Protein AF-A0A368FB00-F1 (afdb_monomer)

Solvent-accessible surface area (backbone atoms only — not comparable to full-atom values): 4978 Å² total; per-residue (Å²): 132,54,78,44,76,51,74,55,72,87,88,59,86,78,65,50,72,48,79,46,75,56,83,70,82,63,80,70,44,78,45,64,77,57,99,70,86,88,68,62,92,95,56,86,82,85,88,59,67,49,73,54,58,46,92,67,80,85,70,89,74,82,82,78,82,80,88,128

pLDDT: mean 79.8, std 21.81, range [30.41, 95.81]

Secondary structure (DSSP, 8-state):
-EEEEEEE--SSSSPEEEEEEE----PPEEEES-S-----TT------EEEE----------------

Organism: Ancylostoma caninum (NCBI:txid29170)

Radius of gyration: 23.04 Å; Cα contacts (8 Å, |Δi|>4): 70; chains: 1; bounding box: 62×24×52 Å

Foldseek 3Di:
DDKDKDWADPPDPDIDIDIDDDFDFDDKDKAWPDPDDDDDPPDDDDTDIDIDGGPDPDPDDPDDDDDD

Structure (mmCIF, N/CA/C/O backbone):
data_AF-A0A368FB00-F1
#
_entry.id   AF-A0A368FB00-F1
#
loop_
_atom_site.group_PDB
_atom_site.id
_atom_site.type_symbol
_atom_site.label_atom_id
_atom_site.label_alt_id
_atom_site.label_comp_id
_atom_site.label_asym_id
_atom_site.label_entity_id
_atom_site.label_seq_id
_atom_site.pdbx_PDB_ins_code
_atom_site.Cartn_x
_atom_site.Cartn_y
_atom_site.Cartn_z
_atom_site.occupancy
_atom_site.B_iso_or_equiv
_atom_site.auth_seq_id
_atom_site.auth_comp_id
_atom_site.auth_asym_id
_atom_site.auth_atom_id
_atom_site.pdbx_PDB_model_num
ATOM 1 N N . MET A 1 1 ? -2.828 6.795 6.781 1.00 66.38 1 MET A N 1
ATOM 2 C CA . MET A 1 1 ? -3.175 6.541 8.194 1.00 66.38 1 MET A CA 1
ATOM 3 C C . MET A 1 1 ? -4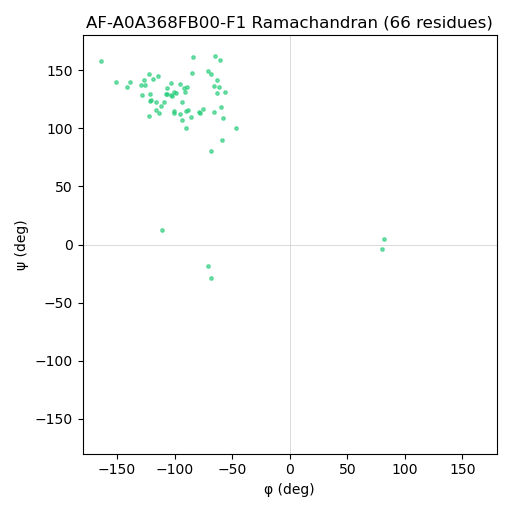.677 6.655 8.271 1.00 66.38 1 MET A C 1
ATOM 5 O O . MET A 1 1 ? -5.182 7.679 7.832 1.00 66.38 1 MET A O 1
ATOM 9 N N . SER A 1 2 ? -5.366 5.601 8.696 1.00 81.12 2 SER A N 1
ATOM 10 C CA . SER A 1 2 ? -6.830 5.608 8.737 1.00 81.12 2 SER A CA 1
ATOM 11 C C . SER A 1 2 ? -7.286 5.878 10.164 1.00 81.12 2 SER A C 1
ATOM 13 O O . SER A 1 2 ? -6.787 5.255 11.105 1.00 81.12 2 SER A O 1
ATOM 15 N N . GLU A 1 3 ? -8.207 6.822 10.315 1.00 87.50 3 GLU A N 1
ATOM 16 C CA . GLU A 1 3 ? -8.833 7.163 11.588 1.00 87.50 3 GLU A CA 1
ATOM 17 C C . GLU A 1 3 ? -10.270 6.648 11.562 1.00 87.50 3 GLU A C 1
ATOM 19 O O . GLU A 1 3 ? -11.001 6.869 10.598 1.00 87.50 3 GLU A O 1
ATOM 24 N N . TYR A 1 4 ? -10.642 5.913 12.602 1.00 89.88 4 TYR A N 1
ATOM 25 C CA . TYR A 1 4 ? -11.971 5.354 12.791 1.00 89.88 4 TYR A CA 1
ATOM 26 C C . TYR A 1 4 ? -12.596 6.010 14.012 1.00 89.88 4 TYR A C 1
ATOM 28 O O . TYR A 1 4 ? -11.901 6.301 14.983 1.00 89.88 4 TYR A O 1
ATOM 36 N N . VAL A 1 5 ? -13.906 6.220 13.980 1.00 93.44 5 VAL A N 1
ATOM 37 C CA . VAL A 1 5 ? -14.654 6.744 15.122 1.00 93.44 5 VAL A CA 1
ATOM 38 C C . VAL A 1 5 ? -15.633 5.670 15.559 1.00 93.44 5 VAL A C 1
ATOM 40 O O . VAL A 1 5 ? -16.438 5.208 14.751 1.00 93.44 5 VAL A O 1
ATOM 43 N N . CYS A 1 6 ? -15.555 5.251 16.819 1.00 92.81 6 CYS A N 1
ATOM 44 C CA . CYS A 1 6 ? -16.624 4.488 17.444 1.00 92.81 6 CYS A CA 1
ATOM 45 C C . CYS A 1 6 ? -17.536 5.438 18.220 1.00 92.81 6 CYS A C 1
ATOM 47 O O . CYS A 1 6 ? -17.071 6.364 18.883 1.00 92.81 6 CYS A O 1
ATOM 49 N N . VAL A 1 7 ? -18.840 5.203 18.104 1.00 95.06 7 VAL A N 1
ATOM 50 C CA . VAL A 1 7 ? -19.892 5.984 18.756 1.00 95.06 7 VAL A CA 1
ATOM 51 C C . VAL A 1 7 ? -20.699 5.029 19.624 1.00 95.06 7 VAL A C 1
ATOM 53 O O . VAL A 1 7 ? -21.211 4.029 19.119 1.00 95.06 7 VAL A O 1
ATOM 56 N N . ALA A 1 8 ? -20.800 5.318 20.917 1.00 94.06 8 ALA A N 1
ATOM 57 C CA . ALA A 1 8 ? -21.741 4.665 21.813 1.00 94.06 8 ALA A CA 1
ATOM 58 C C . ALA A 1 8 ? -22.951 5.579 22.015 1.00 94.06 8 ALA A C 1
ATOM 60 O O . ALA A 1 8 ? -22.843 6.635 22.635 1.00 94.06 8 ALA A O 1
ATOM 61 N N . SER A 1 9 ? -24.101 5.137 21.507 1.00 95.12 9 SER A N 1
ATOM 62 C CA . SER A 1 9 ? -25.382 5.823 21.664 1.00 95.12 9 SER A CA 1
ATOM 63 C C . SER A 1 9 ? -26.387 4.907 22.349 1.00 95.12 9 SER A C 1
ATOM 65 O O . SER A 1 9 ? -26.587 3.764 21.933 1.00 95.12 9 SER A O 1
ATOM 67 N N . ASN A 1 10 ? -27.032 5.411 23.398 1.00 93.62 10 ASN A N 1
ATOM 68 C CA . ASN A 1 10 ? -28.185 4.784 24.050 1.00 93.62 10 ASN A CA 1
ATOM 69 C C . ASN A 1 10 ? -29.484 5.586 23.817 1.00 93.62 10 ASN A C 1
ATOM 71 O O . ASN A 1 10 ? -30.486 5.334 24.484 1.00 93.62 10 ASN A O 1
ATOM 75 N N . GLY A 1 11 ? -29.466 6.549 22.886 1.00 92.19 11 GLY A N 1
ATOM 76 C CA . GLY A 1 11 ? -30.610 7.401 22.552 1.00 92.19 11 GLY A CA 1
ATOM 77 C C . GLY A 1 11 ? -30.831 8.604 23.478 1.00 92.19 11 GLY A C 1
ATOM 78 O O . GLY A 1 11 ? -31.819 9.313 23.296 1.00 92.19 11 GLY A O 1
ATOM 79 N N . ILE A 1 12 ? -29.943 8.856 24.448 1.00 92.12 12 ILE A N 1
ATOM 80 C CA . ILE A 1 12 ? -30.001 10.024 25.338 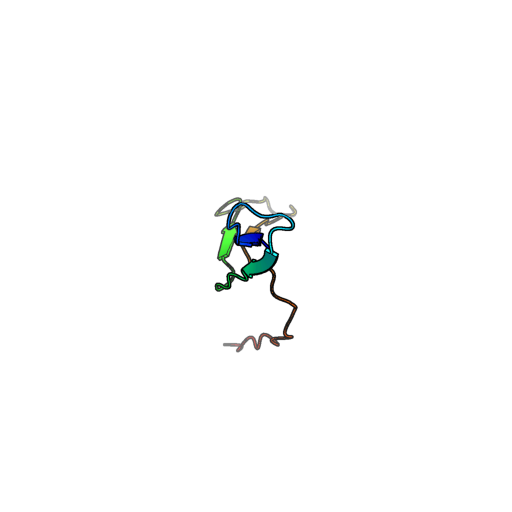1.00 92.12 12 ILE A CA 1
ATOM 81 C C . ILE A 1 12 ? -28.761 10.895 25.082 1.00 92.12 12 ILE A C 1
ATOM 83 O O . ILE A 1 12 ? -27.651 10.441 25.346 1.00 92.12 12 ILE A O 1
ATOM 87 N N . PRO A 1 13 ? -28.912 12.137 24.586 1.00 91.25 13 PRO A N 1
ATOM 88 C CA . PRO A 1 13 ? -27.765 12.975 24.250 1.00 91.25 13 PRO A CA 1
ATOM 89 C C . PRO A 1 13 ? -27.007 13.478 25.500 1.00 91.25 13 PRO A C 1
ATOM 91 O O . PRO A 1 13 ? -27.647 13.761 26.518 1.00 91.25 13 PRO A O 1
ATOM 94 N N . PRO A 1 14 ? -25.676 13.697 25.408 1.00 90.94 14 PRO A N 1
ATOM 95 C CA . PRO A 1 14 ? -24.824 13.477 24.234 1.00 90.94 14 PRO A CA 1
ATOM 96 C C . PRO A 1 14 ? -24.321 12.027 24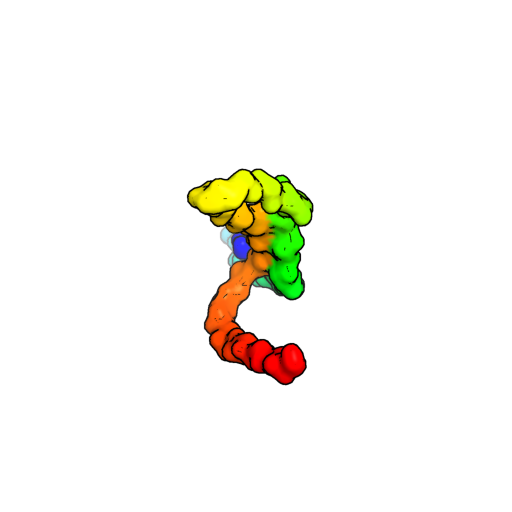.112 1.00 90.94 14 PRO A C 1
ATOM 98 O O . PRO A 1 14 ? -24.046 11.372 25.114 1.00 90.94 14 PRO A O 1
ATOM 101 N N . ASP A 1 15 ? -24.151 11.564 22.871 1.00 94.25 15 ASP A N 1
ATOM 102 C CA . ASP A 1 15 ? -23.471 10.298 22.589 1.00 94.25 15 ASP A CA 1
ATOM 103 C C . ASP A 1 15 ? -21.976 10.404 22.912 1.00 94.25 15 ASP A C 1
ATOM 105 O O . ASP A 1 15 ? -21.350 11.447 22.701 1.00 94.25 15 ASP A O 1
ATOM 109 N N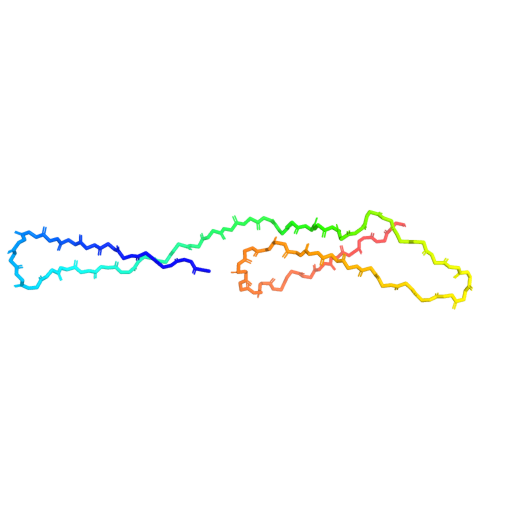 . GLU A 1 16 ? -21.390 9.296 23.358 1.00 94.00 16 GLU A N 1
ATOM 110 C CA . GLU A 1 16 ? -19.959 9.217 23.632 1.00 94.00 16 GLU A CA 1
ATOM 111 C C . GLU A 1 16 ? -19.219 8.726 22.382 1.00 94.00 16 GLU A C 1
ATOM 113 O O . GLU A 1 16 ? -19.633 7.763 21.729 1.00 94.00 16 GLU A O 1
ATOM 118 N N . THR A 1 17 ? -18.107 9.377 22.034 1.00 93.25 17 THR A N 1
ATOM 119 C CA . THR A 1 17 ? -17.334 9.041 20.829 1.00 93.25 17 THR A CA 1
ATOM 120 C C . THR A 1 17 ? -15.858 8.852 21.138 1.00 93.25 17 THR A C 1
ATOM 122 O O . THR A 1 17 ? -15.259 9.691 21.809 1.00 93.25 17 THR A O 1
ATOM 125 N N . TRP A 1 18 ? -15.234 7.820 20.563 1.00 92.44 18 TRP A N 1
ATOM 126 C CA . TRP A 1 18 ? -13.788 7.611 20.657 1.00 92.44 18 TRP A CA 1
ATOM 127 C C . TRP A 1 18 ? -13.156 7.471 19.277 1.00 92.44 18 TRP A C 1
ATOM 129 O O . TRP A 1 18 ? -13.662 6.786 18.389 1.00 92.44 18 TRP A O 1
ATOM 139 N N . THR A 1 19 ? -12.007 8.122 19.100 1.00 91.88 19 THR A N 1
ATOM 140 C CA . THR A 1 19 ? -11.220 8.018 17.869 1.00 91.88 19 THR A CA 1
ATOM 141 C C . THR A 1 19 ? -10.167 6.929 18.018 1.00 91.88 19 THR A C 1
ATOM 143 O O . THR A 1 19 ? -9.307 6.990 18.896 1.00 91.88 19 THR A O 1
ATOM 146 N N . VAL A 1 20 ? -10.197 5.955 17.117 1.00 89.88 20 VAL A N 1
ATOM 147 C CA . VAL A 1 20 ? -9.236 4.859 17.030 1.00 89.88 20 VAL A CA 1
ATOM 148 C C . VAL A 1 20 ? -8.369 5.059 15.794 1.00 89.88 20 VAL A C 1
ATOM 150 O O . VAL A 1 20 ? -8.853 5.126 14.665 1.00 89.88 20 VAL A O 1
ATOM 153 N N . LYS A 1 21 ? -7.052 5.130 15.999 1.00 87.69 21 LYS A N 1
ATOM 154 C CA . LYS A 1 21 ? -6.080 5.229 14.907 1.00 87.69 21 LYS A CA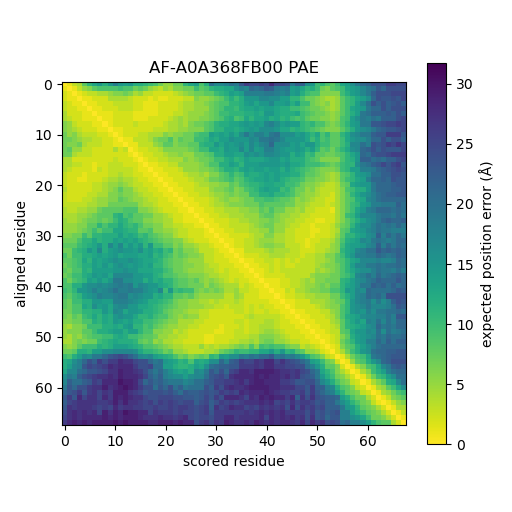 1
ATOM 155 C C . LYS A 1 21 ? -5.556 3.843 14.563 1.00 87.69 21 LYS A C 1
ATOM 157 O O . LYS A 1 21 ? -4.823 3.249 15.351 1.00 87.69 21 LYS A O 1
ATOM 162 N N . LEU A 1 22 ? -5.898 3.341 13.378 1.00 84.62 22 LEU A N 1
ATOM 163 C CA . LEU A 1 22 ? -5.395 2.052 12.911 1.00 84.62 22 LEU A CA 1
ATOM 164 C C . LEU A 1 22 ? -4.097 2.253 12.129 1.00 84.62 22 LEU A C 1
ATOM 166 O O . LEU A 1 22 ? -4.078 2.855 11.049 1.00 84.62 22 LEU A O 1
ATOM 170 N N . LEU A 1 23 ? -3.007 1.720 12.677 1.00 86.75 23 LEU A N 1
ATOM 171 C CA . LEU A 1 23 ? -1.716 1.657 12.008 1.00 86.75 23 LEU A CA 1
ATOM 172 C C . LEU A 1 23 ? -1.511 0.253 11.438 1.00 86.75 23 LEU A C 1
ATOM 174 O O . LEU A 1 23 ? -1.386 -0.711 12.185 1.00 86.75 23 LEU A O 1
ATOM 178 N N . VAL A 1 24 ? -1.449 0.151 10.1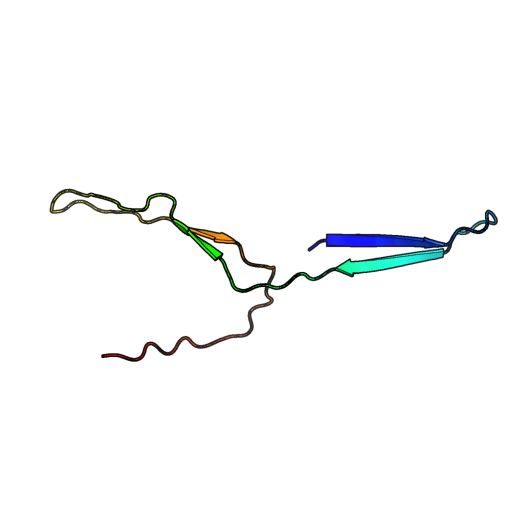12 1.00 84.88 24 VAL A N 1
ATOM 179 C CA . VAL A 1 24 ? -1.087 -1.090 9.417 1.00 84.88 24 VAL A CA 1
ATOM 180 C C . VAL A 1 24 ? 0.382 -1.010 9.026 1.00 84.88 24 VAL A C 1
ATOM 182 O O . VAL A 1 24 ? 0.803 -0.015 8.432 1.00 84.88 24 VAL A O 1
ATOM 185 N N . THR A 1 25 ? 1.153 -2.046 9.348 1.00 87.00 25 THR A N 1
ATOM 186 C CA . THR A 1 25 ? 2.573 -2.165 9.002 1.00 87.00 25 THR A CA 1
ATOM 187 C C . THR A 1 25 ? 2.826 -3.430 8.185 1.00 87.00 25 THR A C 1
ATOM 189 O O . THR A 1 25 ? 2.144 -4.439 8.330 1.00 87.00 25 THR A O 1
ATOM 192 N N . PHE A 1 26 ? 3.787 -3.344 7.272 1.00 86.81 26 PHE A N 1
ATOM 193 C CA . PHE A 1 26 ? 4.239 -4.401 6.376 1.00 86.81 26 PHE A CA 1
ATOM 194 C C . PHE A 1 26 ? 5.602 -3.993 5.799 1.00 86.81 26 PHE A C 1
ATOM 196 O O . PHE A 1 26 ? 5.954 -2.809 5.798 1.00 86.81 26 PHE A O 1
ATOM 203 N N . ALA A 1 27 ? 6.383 -4.968 5.333 1.00 89.75 27 ALA A N 1
ATOM 204 C CA . ALA A 1 27 ? 7.645 -4.692 4.651 1.00 89.75 27 ALA A CA 1
ATOM 205 C C . ALA A 1 27 ? 7.387 -3.911 3.347 1.00 89.75 27 ALA A C 1
ATOM 207 O O . ALA A 1 27 ? 6.404 -4.199 2.665 1.00 89.75 27 ALA A O 1
ATOM 208 N N . PRO A 1 28 ? 8.235 -2.935 2.976 1.00 89.75 28 PRO A N 1
ATOM 209 C CA . PRO A 1 28 ? 8.005 -2.136 1.780 1.00 89.75 28 PRO A CA 1
ATOM 210 C C . PRO A 1 28 ? 7.996 -3.015 0.527 1.00 89.75 28 PRO A C 1
ATOM 212 O O . PRO A 1 28 ? 8.866 -3.865 0.337 1.00 89.75 28 PRO A O 1
ATOM 215 N N . LEU A 1 29 ? 7.025 -2.772 -0.348 1.00 91.69 29 LEU A N 1
ATOM 216 C CA . LEU A 1 29 ? 6.909 -3.434 -1.640 1.00 91.69 29 LEU A CA 1
ATOM 217 C C . LEU A 1 29 ? 7.405 -2.488 -2.735 1.00 91.69 29 LEU A C 1
ATOM 219 O O . LEU A 1 29 ? 6.936 -1.353 -2.842 1.00 91.69 29 LEU A O 1
ATOM 223 N N . MET A 1 30 ? 8.330 -2.957 -3.570 1.00 91.44 30 MET A N 1
ATOM 224 C CA . MET A 1 30 ? 8.812 -2.213 -4.733 1.00 91.44 30 MET A CA 1
ATOM 225 C C . MET A 1 30 ? 8.182 -2.761 -6.011 1.00 91.44 30 MET A C 1
ATOM 227 O O . MET A 1 30 ? 8.257 -3.956 -6.283 1.00 91.44 30 MET A O 1
ATOM 231 N N . GLN A 1 31 ? 7.607 -1.876 -6.820 1.00 92.94 31 GLN A N 1
ATOM 232 C CA . GLN A 1 31 ? 7.052 -2.209 -8.126 1.00 92.94 31 GLN A CA 1
ATOM 233 C C . GLN A 1 31 ? 7.733 -1.364 -9.201 1.00 92.94 31 GLN A C 1
ATOM 235 O O . GLN A 1 31 ? 7.541 -0.148 -9.281 1.00 92.94 31 GLN A O 1
ATOM 240 N N . ALA A 1 32 ? 8.542 -2.004 -10.041 1.00 92.38 32 ALA A N 1
ATOM 241 C CA . ALA A 1 32 ? 9.163 -1.337 -11.176 1.00 92.38 32 ALA A CA 1
ATOM 242 C C . ALA A 1 32 ? 8.110 -0.892 -12.196 1.00 92.38 32 ALA A C 1
ATOM 244 O O . ALA A 1 32 ? 7.206 -1.657 -12.530 1.00 92.38 32 ALA A O 1
ATOM 245 N N . LYS A 1 33 ? 8.240 0.334 -12.725 1.00 90.62 33 LYS A N 1
ATOM 246 C CA . LYS A 1 33 ? 7.373 0.794 -13.824 1.00 90.62 33 LYS A CA 1
ATOM 247 C C . LYS A 1 33 ? 7.651 0.047 -15.128 1.00 90.62 33 LYS A C 1
ATOM 249 O O . LYS A 1 33 ? 6.748 -0.108 -15.940 1.00 90.62 33 LYS A O 1
ATOM 254 N N . ALA A 1 34 ? 8.888 -0.406 -15.315 1.00 92.44 34 ALA A N 1
ATOM 255 C CA . ALA A 1 34 ? 9.292 -1.259 -16.420 1.00 92.44 34 ALA A CA 1
ATOM 256 C C . ALA A 1 34 ? 10.305 -2.297 -15.911 1.00 92.44 34 ALA A C 1
ATOM 258 O O . ALA A 1 34 ? 11.227 -1.914 -15.193 1.00 92.44 34 ALA A O 1
ATOM 259 N N . PRO A 1 35 ? 10.179 -3.583 -16.283 1.00 89.50 35 PRO A N 1
ATOM 260 C CA . PRO A 1 35 ? 11.109 -4.632 -15.856 1.00 89.50 35 PRO A CA 1
ATOM 261 C C . PRO A 1 35 ? 12.488 -4.508 -16.519 1.00 89.50 35 PRO A C 1
ATOM 263 O O . PRO A 1 35 ? 13.465 -5.094 -16.065 1.00 89.50 35 PRO A O 1
ATOM 266 N N . THR A 1 36 ? 12.588 -3.767 -17.622 1.00 91.62 36 THR A N 1
ATOM 267 C CA . THR A 1 36 ? 13.845 -3.516 -18.327 1.00 91.62 36 THR A CA 1
ATOM 268 C C . THR A 1 36 ? 13.764 -2.167 -19.022 1.00 91.62 36 THR A C 1
ATOM 270 O O . THR A 1 36 ? 12.738 -1.829 -19.611 1.00 91.62 36 THR A O 1
ATOM 273 N N . VAL A 1 37 ? 14.856 -1.406 -18.982 1.00 92.12 37 VAL A N 1
ATOM 274 C CA . VAL A 1 37 ? 15.015 -0.157 -19.731 1.00 92.12 37 VAL A CA 1
ATOM 275 C C . VAL A 1 37 ? 16.222 -0.326 -20.644 1.00 92.12 37 VAL A C 1
ATOM 277 O O . VAL A 1 37 ? 17.304 -0.673 -20.179 1.00 92.12 37 VAL A O 1
ATOM 280 N N . ARG A 1 38 ? 16.030 -0.127 -21.95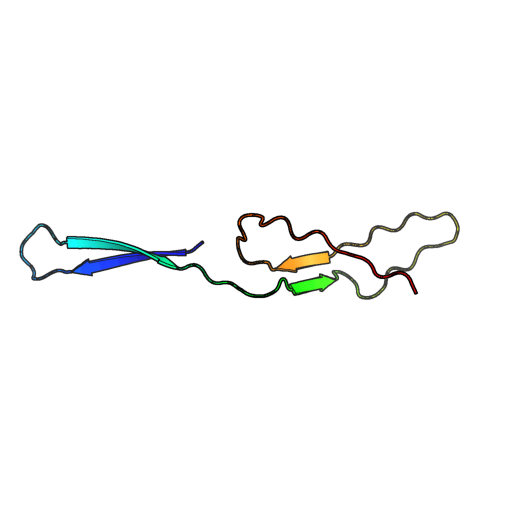1 1.00 92.75 38 ARG A N 1
ATOM 281 C CA . ARG A 1 38 ? 17.102 -0.194 -22.951 1.00 92.75 38 ARG A CA 1
ATOM 282 C C . ARG A 1 38 ? 17.441 1.209 -23.411 1.00 92.75 38 ARG A C 1
ATOM 284 O O . ARG A 1 38 ? 16.536 1.985 -23.704 1.00 92.75 38 ARG A O 1
ATOM 291 N N . VAL A 1 39 ? 18.730 1.511 -23.489 1.00 94.81 39 VAL A N 1
ATOM 292 C CA . VAL A 1 39 ? 19.231 2.817 -23.921 1.00 94.81 39 VAL A CA 1
ATOM 293 C C . VAL A 1 39 ? 20.448 2.601 -24.827 1.00 94.81 39 VAL A C 1
ATOM 295 O O . VAL A 1 39 ? 21.236 1.694 -24.555 1.00 94.81 39 VAL A O 1
ATOM 298 N N . PRO A 1 40 ? 20.590 3.369 -25.923 1.00 94.69 40 PRO A N 1
ATOM 299 C CA . PRO A 1 40 ? 21.765 3.301 -26.789 1.00 94.69 40 PRO A CA 1
ATOM 300 C C . PRO A 1 40 ? 23.041 3.763 -26.070 1.00 94.69 40 PRO A C 1
ATOM 302 O O . PRO A 1 40 ? 22.986 4.466 -25.060 1.00 94.69 40 PRO A O 1
ATOM 305 N N . LEU A 1 41 ? 24.200 3.395 -26.623 1.00 93.31 41 LEU A N 1
ATOM 306 C CA . LEU A 1 41 ? 25.501 3.847 -26.123 1.00 93.31 41 LEU A CA 1
ATOM 307 C C . LEU A 1 41 ? 25.561 5.383 -26.090 1.00 93.31 41 LEU A C 1
ATOM 309 O O . LEU A 1 41 ? 25.188 6.045 -27.056 1.00 93.31 41 LEU A O 1
ATOM 313 N N . GLY A 1 42 ? 26.005 5.937 -24.961 1.00 95.81 42 GLY A N 1
ATOM 314 C CA . GLY A 1 42 ? 26.033 7.384 -24.715 1.00 95.81 42 GLY A CA 1
ATOM 315 C C . GLY A 1 42 ? 24.689 8.001 -24.303 1.00 95.81 42 GLY A C 1
ATOM 316 O O . GLY A 1 42 ? 24.642 9.189 -23.996 1.00 95.81 42 GLY A O 1
ATOM 317 N N . GLY A 1 43 ? 23.600 7.227 -24.267 1.00 92.50 43 GLY A N 1
ATOM 318 C CA . GLY A 1 43 ? 22.302 7.696 -23.789 1.00 92.50 43 GLY A CA 1
ATOM 319 C C . GLY A 1 43 ? 22.155 7.626 -22.265 1.00 92.50 43 GLY A C 1
ATOM 320 O O . GLY A 1 43 ? 22.861 6.888 -21.580 1.00 92.50 43 GLY A O 1
ATOM 321 N N . LEU A 1 44 ? 21.184 8.374 -21.731 1.00 93.00 44 LEU A N 1
ATOM 322 C CA . LEU A 1 44 ? 20.866 8.417 -20.301 1.00 93.00 44 LEU A CA 1
ATOM 323 C C . LEU A 1 44 ? 19.553 7.669 -20.028 1.00 93.00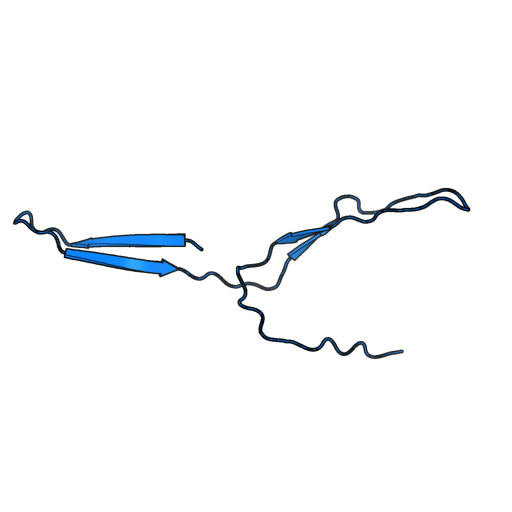 44 LEU A C 1
ATOM 325 O O . LEU A 1 44 ? 18.538 7.918 -20.679 1.00 93.00 44 LEU A O 1
ATOM 329 N N . ALA A 1 45 ? 19.569 6.750 -19.062 1.00 91.19 45 ALA A N 1
ATOM 330 C CA . ALA A 1 45 ? 18.395 5.991 -18.638 1.00 91.19 45 ALA A CA 1
ATOM 331 C C . ALA A 1 45 ? 17.844 6.526 -17.312 1.00 91.19 45 ALA A C 1
ATOM 333 O O . ALA A 1 45 ? 18.605 6.784 -16.381 1.00 91.19 45 ALA A O 1
ATOM 334 N N . ARG A 1 46 ? 16.514 6.609 -17.181 1.00 91.06 46 ARG A N 1
ATOM 335 C CA . ARG A 1 46 ? 15.849 6.826 -15.890 1.00 91.06 46 ARG A CA 1
ATOM 336 C C . ARG A 1 46 ? 15.052 5.589 -15.508 1.00 91.06 46 ARG A C 1
ATOM 338 O O . ARG A 1 46 ? 14.040 5.284 -16.135 1.00 91.06 46 ARG A O 1
ATOM 345 N N . TYR A 1 47 ? 15.479 4.918 -14.446 1.00 91.69 47 TYR A N 1
ATOM 346 C CA . TYR A 1 47 ? 14.721 3.826 -13.848 1.00 91.69 47 TYR A CA 1
ATOM 347 C C . TYR A 1 47 ? 13.802 4.370 -12.753 1.00 91.69 47 TYR A C 1
ATOM 349 O O . TYR A 1 47 ? 14.229 5.164 -11.915 1.00 91.69 47 TYR A O 1
ATOM 357 N N . VAL A 1 48 ? 12.524 3.989 -12.779 1.00 92.81 48 VAL A N 1
ATOM 358 C CA . VAL A 1 48 ? 11.516 4.474 -11.826 1.00 92.81 48 VAL A CA 1
ATOM 359 C C . VAL A 1 48 ? 10.786 3.287 -11.214 1.00 92.81 48 VAL A C 1
ATOM 361 O O . VAL A 1 48 ? 10.257 2.433 -11.928 1.00 92.81 48 VAL A O 1
ATOM 364 N N . VAL A 1 49 ? 10.720 3.274 -9.886 1.00 91.81 49 VAL A N 1
ATOM 365 C CA . VAL A 1 49 ? 9.966 2.301 -9.093 1.00 91.81 49 VAL A CA 1
ATOM 366 C C . VAL A 1 49 ? 8.904 3.030 -8.278 1.00 91.81 49 VAL A C 1
ATOM 368 O O . VAL A 1 49 ? 9.137 4.133 -7.783 1.00 91.81 49 VAL A O 1
ATOM 371 N N . ASN A 1 50 ? 7.736 2.418 -8.145 1.00 93.44 50 ASN A N 1
ATOM 372 C CA . ASN A 1 50 ? 6.750 2.806 -7.150 1.00 93.44 50 ASN A CA 1
ATOM 373 C C . ASN A 1 50 ? 7.039 2.013 -5.874 1.00 93.44 50 ASN A C 1
ATOM 375 O O . ASN A 1 50 ? 7.277 0.807 -5.936 1.00 93.44 50 ASN A O 1
ATOM 379 N N . VAL A 1 51 ? 7.012 2.682 -4.726 1.00 90.25 51 VAL A N 1
ATOM 380 C CA . VAL A 1 51 ? 7.197 2.038 -3.424 1.00 90.25 51 VAL A CA 1
ATOM 381 C C . VAL A 1 51 ? 5.877 2.102 -2.676 1.00 90.25 51 VAL A C 1
ATOM 383 O O . VAL A 1 51 ? 5.373 3.192 -2.405 1.00 90.25 51 VAL A O 1
ATOM 386 N N . LEU A 1 52 ? 5.318 0.940 -2.346 1.00 90.25 52 LEU A N 1
ATOM 387 C CA . LEU A 1 52 ? 4.212 0.835 -1.407 1.00 90.25 52 LEU A CA 1
ATOM 388 C C . LEU A 1 52 ? 4.812 0.5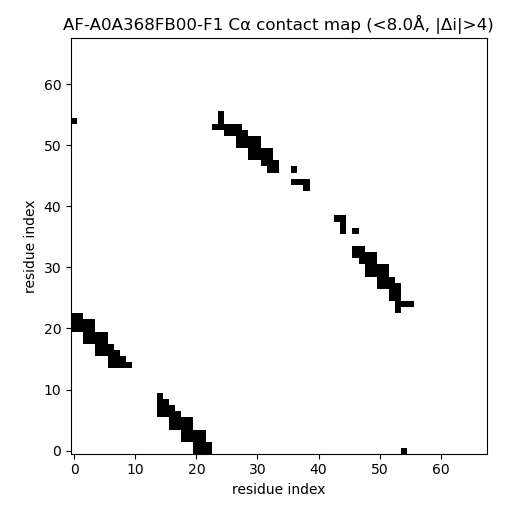67 -0.027 1.00 90.25 52 LEU A C 1
ATOM 390 O O . LEU A 1 52 ? 5.321 -0.521 0.237 1.00 90.25 52 LEU A O 1
ATOM 394 N N . ALA A 1 53 ? 4.784 1.568 0.843 1.00 84.25 53 ALA A N 1
ATOM 395 C CA . ALA A 1 53 ? 5.239 1.438 2.218 1.00 84.25 53 ALA A CA 1
ATOM 396 C C . ALA A 1 53 ? 4.132 1.918 3.160 1.00 84.25 53 ALA A C 1
ATOM 398 O O . ALA A 1 53 ? 3.468 2.919 2.859 1.00 84.25 53 ALA A O 1
ATOM 399 N N . PRO A 1 54 ? 3.922 1.251 4.308 1.00 80.69 54 PRO A N 1
ATOM 400 C CA . PRO A 1 54 ? 3.135 1.857 5.368 1.00 80.69 54 PRO A CA 1
ATOM 401 C C . PRO A 1 54 ? 3.829 3.148 5.815 1.00 80.69 54 PRO A C 1
ATOM 403 O O . PRO A 1 54 ? 5.024 3.336 5.592 1.00 80.69 54 PRO A O 1
ATOM 406 N N . HIS A 1 55 ? 3.082 4.057 6.438 1.00 64.06 55 HIS A N 1
ATOM 407 C CA . HIS A 1 55 ? 3.630 5.306 6.964 1.00 64.06 55 HIS A CA 1
ATOM 408 C C . HIS A 1 55 ? 4.560 4.986 8.151 1.00 64.06 55 HIS A C 1
ATOM 410 O O . HIS A 1 55 ? 4.157 5.012 9.311 1.00 64.06 55 HIS A O 1
ATOM 416 N N . VAL A 1 56 ? 5.793 4.586 7.847 1.00 50.31 56 VAL A N 1
ATOM 417 C CA . VAL A 1 56 ? 6.848 4.307 8.816 1.00 50.31 56 VAL A CA 1
ATOM 418 C C . VAL A 1 56 ? 7.410 5.657 9.232 1.00 50.31 56 VAL A C 1
ATOM 420 O O . VAL A 1 56 ? 8.013 6.356 8.420 1.00 50.31 56 VAL A O 1
ATOM 423 N N . ARG A 1 57 ? 7.234 6.038 10.503 1.00 43.66 57 ARG A N 1
ATOM 424 C CA . ARG A 1 57 ? 8.153 7.013 11.099 1.00 43.66 57 ARG A CA 1
ATOM 425 C C . ARG A 1 57 ? 9.545 6.399 11.018 1.00 43.66 57 ARG A C 1
ATOM 427 O O . ARG A 1 57 ? 9.770 5.324 11.568 1.00 43.66 57 ARG A O 1
ATOM 434 N N . THR A 1 58 ? 10.430 7.064 10.288 1.00 35.34 58 THR A N 1
ATOM 435 C CA . THR A 1 58 ? 11.808 6.669 10.005 1.00 35.34 58 THR A CA 1
ATOM 436 C C . THR A 1 58 ? 12.514 6.206 11.278 1.00 35.34 58 THR A C 1
ATOM 438 O O . THR A 1 58 ? 12.966 7.016 12.080 1.00 35.34 58 THR A O 1
ATOM 441 N N . THR A 1 59 ? 12.621 4.894 11.476 1.00 40.75 59 THR A N 1
ATOM 442 C CA . THR A 1 59 ? 13.655 4.348 12.355 1.00 40.75 59 THR A CA 1
ATOM 443 C C . THR A 1 59 ? 14.861 4.152 11.450 1.00 40.75 59 THR A C 1
ATOM 445 O O . THR A 1 59 ? 14.769 3.430 10.461 1.00 40.75 59 THR A O 1
ATOM 448 N N . HIS A 1 60 ? 15.946 4.881 11.709 1.00 35.91 60 HIS A N 1
ATOM 449 C CA . HIS A 1 60 ? 17.185 4.822 10.933 1.00 35.91 60 HIS A CA 1
ATOM 450 C C . HIS A 1 60 ? 17.764 3.395 10.947 1.00 35.91 60 HIS A C 1
ATOM 452 O O . HIS A 1 60 ? 18.570 3.056 11.807 1.00 35.91 60 HIS A O 1
ATOM 458 N N . SER A 1 61 ? 17.386 2.546 9.994 1.00 34.31 61 SER A N 1
ATOM 459 C CA . SER A 1 61 ? 18.070 1.278 9.743 1.00 34.31 61 SER A CA 1
ATOM 460 C C . SER A 1 61 ? 19.173 1.519 8.714 1.00 34.31 61 SER A C 1
ATOM 462 O O . SER A 1 61 ? 18.915 1.636 7.516 1.00 34.31 61 SER A O 1
ATOM 464 N N . ARG A 1 62 ? 20.411 1.639 9.204 1.00 31.78 62 ARG A N 1
ATOM 465 C CA . ARG A 1 62 ? 21.643 1.647 8.405 1.00 31.78 62 ARG A CA 1
ATOM 466 C C . ARG A 1 62 ? 21.715 0.335 7.608 1.00 31.78 62 ARG A C 1
ATOM 468 O O . ARG A 1 62 ? 21.920 -0.723 8.195 1.00 31.78 62 ARG A O 1
ATOM 475 N N . LEU A 1 63 ? 21.524 0.412 6.290 1.00 33.34 63 LEU A N 1
ATOM 476 C CA . LEU A 1 63 ? 21.780 -0.691 5.361 1.00 33.34 63 LEU A CA 1
ATOM 477 C C . LEU A 1 63 ? 23.288 -0.978 5.358 1.00 33.34 63 LEU A C 1
ATOM 479 O O . LEU A 1 63 ? 24.074 -0.132 4.937 1.00 33.34 63 LEU A O 1
ATOM 483 N N . TRP A 1 64 ? 23.691 -2.150 5.845 1.00 30.41 64 TRP A N 1
ATOM 484 C CA . TRP A 1 64 ? 25.014 -2.701 5.568 1.00 30.41 64 TRP A CA 1
ATOM 485 C C . TRP A 1 64 ? 24.922 -3.463 4.247 1.00 30.41 64 TRP A C 1
ATOM 487 O O . TRP A 1 64 ? 24.265 -4.499 4.175 1.00 30.41 64 TRP A O 1
ATOM 497 N N . PHE A 1 65 ? 25.548 -2.937 3.195 1.00 32.66 65 PHE A N 1
ATOM 498 C CA . PHE A 1 65 ? 25.895 -3.753 2.037 1.00 32.66 65 PHE A CA 1
ATOM 499 C C . PHE A 1 65 ? 27.106 -4.601 2.441 1.00 32.66 65 PHE A C 1
ATOM 501 O O . PHE A 1 65 ? 28.146 -4.052 2.799 1.00 32.66 65 PHE A O 1
ATOM 508 N N . SER A 1 66 ? 26.941 -5.925 2.459 1.00 32.53 66 SER A N 1
ATOM 509 C CA . SER A 1 66 ? 28.072 -6.852 2.490 1.00 32.53 66 SER A CA 1
ATOM 510 C C . SER A 1 66 ? 28.616 -6.919 1.073 1.00 32.53 66 SER A C 1
ATOM 512 O O . SER A 1 66 ? 27.917 -7.391 0.179 1.00 32.53 66 SER A O 1
ATOM 514 N N . ASP A 1 67 ? 29.829 -6.413 0.891 1.00 36.38 67 ASP A N 1
ATOM 515 C CA . ASP A 1 67 ? 30.618 -6.639 -0.314 1.00 36.38 67 ASP A CA 1
ATOM 516 C C . ASP A 1 67 ? 30.909 -8.148 -0.415 1.00 36.38 67 ASP A C 1
ATOM 518 O O . ASP A 1 67 ? 31.298 -8.772 0.581 1.00 36.38 67 ASP A O 1
ATOM 522 N N . GLN A 1 68 ? 30.658 -8.735 -1.581 1.00 37.28 68 GLN A N 1
ATOM 523 C CA . GLN A 1 68 ? 31.295 -9.975 -2.025 1.00 37.28 68 GLN A CA 1
ATOM 524 C C . GLN A 1 68 ? 31.985 -9.688 -3.347 1.00 37.28 68 GLN A C 1
ATOM 526 O O . GLN A 1 68 ? 31.310 -9.108 -4.229 1.00 37.28 68 GLN A O 1
#

Sequence (68 aa):
MSEYVCVASNGIPPDETWTVKLLVTFAPLMQAKAPTVRVPLGGLARYVVNVLAPHVRTTHSRLWFSDQ

Mean predicted aligned error: 11.3 Å